Protein AF-A0A2C9M5Y6-F1 (afdb_monomer_lite)

pLDDT: mean 75.05, std 16.94, range [39.19, 94.56]

Secondary structure (DSSP, 8-state):
-HHHHHHS---HHHHHHHHHHHSTTSS-SHHHHHHHHHHHHHHHHTTTT---GGGHHHHHHHHT-BSSSSBHHHHHHHHHHHHH----S-----S---HHHHTTGGGGGGS-S-----GGGS--

Foldseek 3Di:
DVCCVVPVDDDPPVVVVVVCVVPNPDQPDPVSVVVVVLVVVVCVLCPPVDDDPVCPVVVVVQQQDDPDPDGVVVVSVVVVVVSPPDPDDDDPDDPDADPVNVVPPVCPVPPPPPCPVDPPPDDD

Organism: Biomphalaria glabrata (NCBI:txid6526)

Structure (mmCIF, N/CA/C/O backbone):
data_AF-A0A2C9M5Y6-F1
#
_entry.id   AF-A0A2C9M5Y6-F1
#
loop_
_atom_site.group_PDB
_atom_site.id
_atom_site.type_symbol
_atom_site.label_atom_id
_atom_site.label_alt_id
_atom_site.label_comp_id
_atom_site.label_asym_id
_atom_site.label_entity_id
_atom_site.label_seq_id
_atom_site.pdbx_PDB_ins_code
_atom_site.Cartn_x
_atom_site.Cartn_y
_atom_site.Cartn_z
_atom_site.occupancy
_atom_site.B_iso_or_equiv
_atom_site.auth_seq_id
_atom_site.auth_comp_id
_atom_site.auth_asym_id
_atom_site.auth_atom_id
_atom_site.pdbx_PDB_model_num
ATOM 1 N N . MET A 1 1 ? 0.382 -6.245 7.454 1.00 67.69 1 MET A N 1
ATOM 2 C CA . MET A 1 1 ? 0.170 -6.553 6.017 1.00 67.69 1 MET A CA 1
ATOM 3 C C . MET A 1 1 ? 0.739 -7.913 5.634 1.00 67.69 1 MET A C 1
ATOM 5 O O . MET A 1 1 ? 0.433 -8.402 4.555 1.00 67.69 1 MET A O 1
ATOM 9 N N . ASP A 1 2 ? 1.521 -8.546 6.507 1.00 79.31 2 ASP A N 1
ATOM 10 C CA . ASP A 1 2 ? 2.220 -9.799 6.205 1.00 79.31 2 ASP A CA 1
ATOM 11 C C . ASP A 1 2 ? 1.256 -10.968 5.974 1.00 79.31 2 ASP A C 1
ATOM 13 O O . ASP A 1 2 ? 1.445 -11.726 5.031 1.00 79.31 2 ASP A O 1
ATOM 17 N N . GLN A 1 3 ? 0.126 -11.005 6.694 1.00 78.38 3 GLN A N 1
ATOM 18 C CA . GLN A 1 3 ? -0.957 -11.963 6.427 1.00 78.38 3 GLN A CA 1
ATOM 19 C C . GLN A 1 3 ? -1.473 -11.879 4.979 1.00 78.38 3 GLN A C 1
ATOM 21 O O . GLN A 1 3 ? -1.723 -12.906 4.352 1.00 78.38 3 GLN A O 1
ATOM 26 N N . ALA A 1 4 ? -1.598 -10.666 4.430 1.00 78.75 4 ALA A N 1
ATOM 27 C CA . ALA A 1 4 ? -2.045 -10.464 3.054 1.00 78.75 4 ALA A CA 1
ATOM 28 C C . ALA A 1 4 ? -1.011 -10.969 2.042 1.00 78.75 4 ALA A C 1
ATOM 30 O O . ALA A 1 4 ? -1.382 -11.558 1.034 1.00 78.75 4 ALA A O 1
ATOM 31 N N . LYS A 1 5 ? 0.279 -10.746 2.324 1.00 75.12 5 LYS A N 1
ATOM 32 C CA . LYS A 1 5 ? 1.389 -11.187 1.470 1.00 75.12 5 LYS A CA 1
ATOM 33 C C . LYS A 1 5 ? 1.507 -12.710 1.426 1.00 75.12 5 LYS A C 1
ATOM 35 O O . LYS A 1 5 ? 1.831 -13.256 0.381 1.00 75.12 5 LYS A O 1
ATOM 40 N N . GLU A 1 6 ? 1.247 -13.376 2.547 1.00 79.69 6 GLU A N 1
ATOM 41 C CA . GLU A 1 6 ? 1.403 -14.826 2.675 1.00 79.69 6 GLU A CA 1
ATOM 42 C C . GLU A 1 6 ? 0.155 -15.603 2.230 1.00 79.69 6 GLU A C 1
ATOM 44 O O . GLU A 1 6 ? 0.265 -16.638 1.582 1.00 79.69 6 GLU A O 1
ATOM 49 N N . THR A 1 7 ? -1.045 -15.100 2.543 1.00 76.06 7 THR A N 1
ATOM 50 C CA . THR A 1 7 ? -2.305 -15.840 2.327 1.00 76.06 7 THR A CA 1
ATOM 51 C C . THR A 1 7 ? -3.196 -15.255 1.230 1.00 76.06 7 THR A C 1
ATOM 53 O O . THR A 1 7 ? -4.226 -15.838 0.891 1.00 76.06 7 THR A O 1
ATOM 56 N N . GLY A 1 8 ? -2.850 -14.077 0.698 1.00 73.56 8 GLY A N 1
ATOM 57 C CA . GLY A 1 8 ? -3.681 -13.329 -0.250 1.00 73.56 8 GLY A CA 1
ATOM 58 C C . GLY A 1 8 ? -4.961 -12.743 0.360 1.00 73.56 8 GLY A C 1
ATOM 59 O O . GLY A 1 8 ? -5.778 -12.174 -0.361 1.00 73.56 8 GLY A O 1
ATOM 60 N N . LYS A 1 9 ? -5.175 -12.886 1.676 1.00 78.44 9 LYS A N 1
ATOM 61 C CA . LYS A 1 9 ? -6.375 -12.422 2.385 1.00 78.44 9 LYS A CA 1
ATOM 62 C C . LYS A 1 9 ? -5.999 -11.742 3.699 1.00 78.44 9 LYS A C 1
ATOM 64 O O . LYS A 1 9 ? -4.994 -12.066 4.325 1.00 78.44 9 LYS A O 1
ATOM 69 N N . VAL A 1 10 ? -6.826 -10.794 4.132 1.00 82.94 10 VAL A N 1
ATOM 70 C CA . VAL A 1 10 ? -6.702 -10.153 5.448 1.00 82.94 10 VAL A CA 1
ATOM 71 C C . VAL A 1 10 ? -7.970 -10.414 6.235 1.00 82.94 10 VAL A C 1
ATOM 73 O O . VAL A 1 10 ? -9.060 -10.034 5.811 1.00 82.94 10 VAL A O 1
ATOM 76 N N . ASP A 1 11 ? -7.819 -11.054 7.391 1.00 86.81 11 ASP A N 1
ATOM 77 C CA . ASP A 1 11 ? -8.923 -11.283 8.315 1.00 86.81 11 ASP A CA 1
ATOM 78 C C . ASP A 1 11 ? -8.945 -10.182 9.378 1.00 86.81 11 ASP A C 1
ATOM 80 O O . ASP A 1 11 ? -8.303 -10.272 10.430 1.00 86.81 11 ASP A O 1
ATOM 84 N N . PHE A 1 12 ? -9.682 -9.112 9.083 1.00 86.44 12 PHE A N 1
ATOM 85 C CA . PHE A 1 12 ? -9.813 -7.976 9.992 1.00 86.44 12 PHE A CA 1
ATOM 86 C C . PHE A 1 12 ? -10.521 -8.347 11.291 1.00 86.44 12 PHE A C 1
ATOM 88 O O . PHE A 1 12 ? -10.161 -7.817 12.338 1.00 86.44 12 PHE A O 1
ATOM 95 N N . PHE A 1 13 ? -11.494 -9.258 11.256 1.00 87.06 13 PHE A N 1
ATOM 96 C CA . PHE A 1 13 ? -12.266 -9.613 12.442 1.00 87.06 13 PHE A CA 1
ATOM 97 C C . PHE A 1 13 ? -11.392 -10.328 13.470 1.00 87.06 13 PHE A C 1
ATOM 99 O O . PHE A 1 13 ? -11.320 -9.905 14.626 1.00 87.06 13 PHE A O 1
ATOM 106 N N . ASN A 1 14 ? -10.672 -11.366 13.045 1.00 87.81 14 ASN A N 1
ATOM 107 C CA . ASN A 1 14 ? -9.781 -12.099 13.938 1.00 87.81 14 ASN A CA 1
ATOM 108 C C . ASN A 1 14 ? -8.586 -11.244 14.374 1.00 87.81 14 ASN A C 1
ATOM 110 O O . ASN A 1 14 ? -8.173 -11.313 15.532 1.00 87.81 14 ASN A O 1
ATOM 114 N N . THR A 1 15 ? -8.071 -10.385 13.489 1.00 88.00 15 THR A N 1
ATOM 115 C CA . THR A 1 15 ? -6.993 -9.445 13.835 1.00 88.00 15 THR A CA 1
ATOM 116 C C . THR A 1 15 ? -7.439 -8.451 14.906 1.00 88.00 15 THR A C 1
ATOM 118 O O . THR A 1 15 ? -6.753 -8.283 15.913 1.00 88.00 15 THR A O 1
ATOM 121 N N . LEU A 1 16 ? -8.608 -7.826 14.747 1.00 89.69 16 LEU A N 1
ATOM 122 C CA . LEU A 1 16 ? -9.134 -6.887 15.739 1.00 89.69 16 LEU A CA 1
ATOM 123 C C . LEU A 1 16 ? -9.550 -7.579 17.034 1.00 89.69 16 LEU A C 1
ATOM 125 O O . LEU A 1 16 ? -9.390 -7.000 18.104 1.00 89.69 16 LEU A O 1
ATOM 129 N N . SER A 1 17 ? -10.039 -8.816 16.957 1.00 88.31 17 SER A N 1
ATOM 130 C CA . SER A 1 17 ? -10.386 -9.597 18.145 1.00 88.31 17 SER A CA 1
ATOM 131 C C . SER A 1 17 ? -9.159 -9.868 19.012 1.00 88.31 17 SER A C 1
ATOM 133 O O . SER A 1 17 ? -9.224 -9.659 20.219 1.00 88.31 17 SER A O 1
ATOM 135 N N . LYS A 1 18 ? -8.022 -10.236 18.405 1.00 90.31 18 LYS A N 1
ATOM 136 C CA . LYS A 1 18 ? -6.737 -10.376 19.114 1.00 90.31 18 LYS A CA 1
ATOM 137 C C . LYS A 1 18 ? -6.258 -9.039 19.681 1.00 90.31 18 LYS A C 1
ATOM 139 O O . LYS A 1 18 ? -5.953 -8.946 20.861 1.00 90.31 18 LYS A O 1
ATOM 144 N N . LEU A 1 19 ? -6.292 -7.975 18.879 1.00 88.62 19 LEU A N 1
ATOM 145 C CA . LEU A 1 19 ? -5.890 -6.639 19.328 1.00 88.62 19 LEU A CA 1
ATOM 146 C C . LEU A 1 19 ? -6.701 -6.133 20.532 1.00 88.62 19 LEU A C 1
ATOM 148 O O . LEU A 1 19 ? -6.153 -5.469 21.408 1.00 88.62 19 LEU A O 1
ATOM 152 N N . ARG A 1 20 ? -7.996 -6.464 20.595 1.00 92.19 20 ARG A N 1
ATOM 153 C CA . ARG A 1 20 ? -8.871 -6.109 21.721 1.00 92.19 20 ARG A CA 1
ATOM 154 C C . ARG A 1 20 ? -8.616 -6.935 22.982 1.00 92.19 20 ARG A C 1
ATOM 156 O O . ARG A 1 20 ? -8.987 -6.470 24.057 1.00 92.19 20 ARG A O 1
ATOM 163 N N . GLN A 1 21 ? -8.002 -8.114 22.866 1.00 91.12 21 GLN A N 1
ATOM 164 C CA . GLN A 1 21 ? -7.541 -8.887 24.025 1.00 91.12 21 GLN A CA 1
ATOM 165 C C . GLN A 1 21 ? -6.337 -8.203 24.684 1.00 91.12 21 GLN A C 1
ATOM 167 O O . GLN A 1 21 ? -6.283 -8.129 25.908 1.00 91.12 21 GLN A O 1
ATOM 172 N N . ASP A 1 22 ? -5.433 -7.636 23.879 1.00 89.56 22 ASP A N 1
ATOM 173 C CA . ASP A 1 22 ? -4.235 -6.948 24.373 1.00 89.56 22 ASP A CA 1
ATOM 174 C C . ASP A 1 22 ? -4.538 -5.528 24.870 1.00 89.56 22 ASP A C 1
ATOM 176 O O . ASP A 1 22 ? -3.998 -5.079 25.882 1.00 89.56 22 ASP A O 1
ATOM 180 N N . ARG A 1 23 ? -5.401 -4.791 24.156 1.00 91.94 23 ARG A N 1
ATOM 181 C CA . ARG A 1 23 ? -5.856 -3.449 24.540 1.00 91.94 23 ARG A CA 1
ATOM 182 C C . ARG A 1 23 ? -7.333 -3.268 24.229 1.00 91.94 23 ARG A C 1
ATOM 184 O O . ARG A 1 23 ? -7.744 -3.169 23.071 1.00 91.94 23 ARG A O 1
ATOM 191 N N . ILE A 1 24 ? -8.121 -3.165 25.294 1.00 81.88 24 ILE A N 1
ATOM 192 C CA . ILE A 1 24 ? -9.563 -2.930 25.224 1.00 81.88 24 ILE A CA 1
ATOM 193 C C . ILE A 1 24 ? -9.823 -1.668 24.390 1.00 81.88 24 ILE A C 1
ATOM 195 O O . ILE A 1 24 ? -9.025 -0.729 24.396 1.00 81.88 24 ILE A O 1
ATOM 199 N N . CYS A 1 25 ? -10.953 -1.642 23.678 1.00 80.94 25 CYS A N 1
ATOM 200 C CA . CYS A 1 25 ? -11.417 -0.454 22.964 1.00 80.94 25 CYS A CA 1
ATOM 201 C C . CYS A 1 25 ? -10.602 -0.071 21.704 1.00 80.94 25 CYS A C 1
ATOM 203 O O . CYS A 1 25 ? -10.655 1.074 21.248 1.00 80.94 25 CYS A O 1
ATOM 205 N N . MET A 1 26 ? -9.910 -1.024 21.069 1.00 84.75 26 MET A N 1
ATOM 206 C CA . MET A 1 26 ? -9.309 -0.817 19.745 1.00 84.75 26 MET A CA 1
ATOM 207 C C . MET A 1 26 ? -10.368 -0.862 18.626 1.00 84.75 26 MET A C 1
ATOM 209 O O . MET A 1 26 ? -11.088 -1.856 18.500 1.00 84.75 26 MET A O 1
ATOM 213 N N . ILE A 1 27 ? -10.429 0.209 17.816 1.00 82.81 27 ILE A N 1
ATOM 214 C CA . ILE A 1 27 ? -11.367 0.424 16.691 1.00 82.81 27 ILE A CA 1
ATOM 215 C C . ILE A 1 27 ? -12.819 0.200 17.123 1.00 82.81 27 ILE A C 1
ATOM 217 O O . ILE A 1 27 ? -13.355 -0.907 17.032 1.00 82.81 27 ILE A O 1
ATOM 221 N N . GLN A 1 28 ? -13.437 1.260 17.640 1.00 85.44 28 GLN A N 1
ATOM 222 C CA . GLN A 1 28 ? -14.753 1.199 18.284 1.00 85.44 28 GLN A CA 1
ATOM 223 C C . GLN A 1 28 ? -15.891 1.596 17.351 1.00 85.44 28 GLN A C 1
ATOM 225 O O . GLN A 1 28 ? -17.012 1.130 17.533 1.00 85.44 28 GLN A O 1
ATOM 230 N N . THR A 1 29 ? -15.621 2.455 16.368 1.00 89.44 29 THR A N 1
ATOM 231 C CA . THR A 1 29 ? -16.672 2.983 15.498 1.00 89.44 29 THR A CA 1
ATOM 232 C C . THR A 1 29 ? -16.735 2.226 14.179 1.00 89.44 29 THR A C 1
ATOM 234 O O . THR A 1 29 ? -15.729 1.728 13.662 1.00 89.44 29 THR A O 1
ATOM 237 N N . VAL A 1 30 ? -17.940 2.165 13.610 1.00 85.94 30 VAL A N 1
ATOM 238 C CA . VAL A 1 30 ? -18.170 1.582 12.280 1.00 85.94 30 VAL A CA 1
ATOM 239 C C . VAL A 1 30 ? -17.333 2.312 11.231 1.00 85.94 30 VAL A C 1
ATOM 241 O O . VAL A 1 30 ? -16.702 1.676 10.394 1.00 85.94 30 VAL A O 1
ATOM 244 N N . GLU A 1 31 ? -17.244 3.637 11.324 1.00 85.38 31 GLU A N 1
ATOM 245 C CA . GLU A 1 31 ? -16.441 4.457 10.416 1.00 85.38 31 GLU A CA 1
ATOM 246 C C . GLU A 1 31 ? -14.952 4.107 10.463 1.00 85.38 31 GLU A C 1
ATOM 248 O O . GLU A 1 31 ? -14.322 3.986 9.416 1.00 85.38 31 GLU A O 1
ATOM 253 N N . GLN A 1 32 ? -14.387 3.869 11.652 1.00 88.25 32 GLN A N 1
ATOM 254 C CA . GLN A 1 32 ? -12.991 3.440 11.785 1.00 88.25 32 GLN A CA 1
ATOM 255 C C . GLN A 1 32 ? -12.765 2.054 11.169 1.00 88.25 32 GLN A C 1
ATOM 257 O O . GLN A 1 32 ? -11.720 1.808 10.567 1.00 88.25 32 GLN A O 1
ATOM 262 N N . TYR A 1 33 ? -13.741 1.151 11.290 1.00 89.44 33 TYR A N 1
ATOM 263 C CA . TYR A 1 33 ? -13.675 -0.166 10.662 1.00 89.44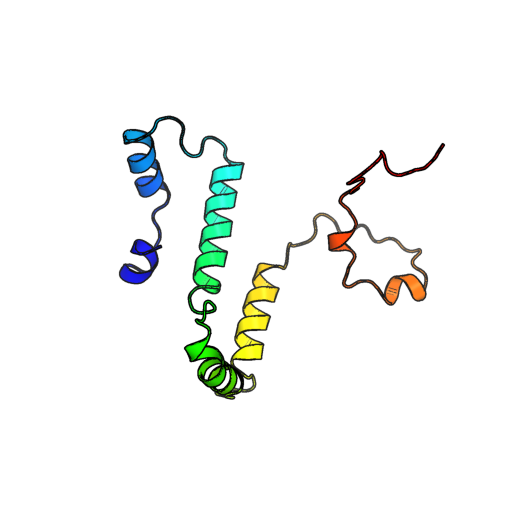 33 TYR A CA 1
ATOM 264 C C . TYR A 1 33 ? -13.735 -0.062 9.130 1.00 89.44 33 TYR A C 1
ATOM 266 O O . TYR A 1 33 ? -12.899 -0.644 8.440 1.00 89.44 33 TYR A O 1
ATOM 274 N N . VAL A 1 34 ? -14.658 0.739 8.588 1.00 87.38 34 VAL A N 1
ATOM 275 C CA . VAL A 1 34 ? -14.747 1.027 7.145 1.00 87.38 34 VAL A CA 1
ATOM 276 C C . VAL A 1 34 ? -13.462 1.683 6.640 1.00 87.38 34 VAL A C 1
ATOM 278 O O . VAL A 1 34 ? -12.941 1.300 5.590 1.00 87.38 34 VAL A O 1
ATOM 281 N N . PHE A 1 35 ? -12.915 2.636 7.395 1.00 87.94 35 PHE A N 1
ATOM 282 C CA . PHE A 1 35 ? -11.644 3.272 7.075 1.00 87.94 35 PHE A CA 1
ATOM 283 C C . PHE A 1 35 ? -10.503 2.257 7.028 1.00 87.94 35 PHE A C 1
ATOM 285 O O . PHE A 1 35 ? -9.723 2.282 6.083 1.00 87.94 35 PHE A O 1
ATOM 292 N N . LEU A 1 36 ? -10.426 1.328 7.984 1.00 89.69 36 LEU A N 1
ATOM 293 C CA . LEU A 1 36 ? -9.394 0.293 7.993 1.00 89.69 36 LEU A CA 1
ATOM 294 C C . LEU A 1 36 ? -9.444 -0.584 6.732 1.00 89.69 36 LEU A C 1
ATOM 296 O O . LEU A 1 36 ? -8.400 -0.861 6.143 1.00 89.69 36 LEU A O 1
ATOM 300 N N . HIS A 1 37 ? -10.643 -0.976 6.289 1.00 87.69 37 HIS A N 1
ATOM 301 C CA . HIS A 1 37 ? -10.832 -1.726 5.040 1.00 87.69 37 HIS A CA 1
ATOM 302 C C . HIS A 1 37 ? -10.374 -0.928 3.816 1.00 87.69 37 HIS A C 1
ATOM 304 O O . HIS A 1 37 ? -9.619 -1.442 2.987 1.00 87.69 37 HIS A O 1
ATOM 310 N N . LYS A 1 38 ? -10.775 0.346 3.723 1.00 85.94 38 LYS A N 1
ATOM 311 C CA . LYS A 1 38 ? -10.348 1.248 2.640 1.00 85.94 38 LYS A CA 1
ATOM 312 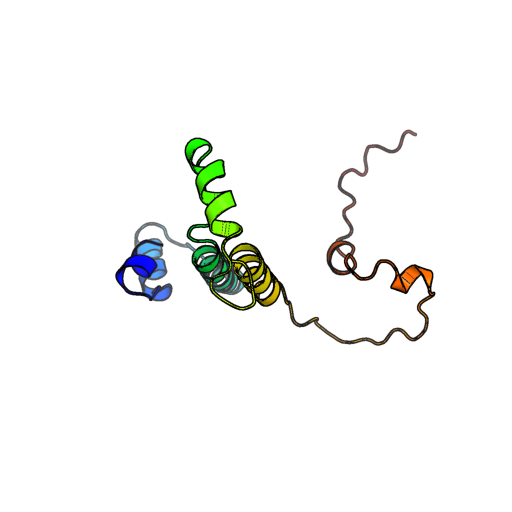C C . LYS A 1 38 ? -8.830 1.437 2.638 1.00 85.94 38 LYS A C 1
ATOM 314 O O . LYS A 1 38 ? -8.190 1.274 1.602 1.00 85.94 38 LYS A O 1
ATOM 319 N N . PHE A 1 39 ? -8.253 1.717 3.803 1.00 86.62 39 PHE A N 1
ATOM 320 C CA . PHE A 1 39 ? -6.818 1.895 3.988 1.00 86.62 39 PHE A CA 1
ATOM 321 C C . PHE A 1 39 ? -6.044 0.648 3.571 1.00 86.62 39 PHE A C 1
ATOM 323 O O . PHE A 1 39 ? -5.075 0.750 2.826 1.00 86.62 39 PHE A O 1
ATOM 330 N N . ALA A 1 40 ? -6.482 -0.537 3.995 1.00 86.50 40 ALA A N 1
ATOM 331 C CA . ALA A 1 40 ? -5.819 -1.776 3.623 1.00 86.50 40 ALA A CA 1
ATOM 332 C C . ALA A 1 40 ? -5.877 -2.036 2.112 1.00 86.50 40 ALA A C 1
ATOM 334 O O . ALA A 1 40 ? -4.872 -2.452 1.541 1.00 86.50 40 ALA A O 1
ATOM 335 N N . ARG A 1 41 ? -7.004 -1.735 1.449 1.00 82.88 41 ARG A N 1
ATOM 336 C CA . ARG A 1 41 ? -7.125 -1.828 -0.016 1.00 82.88 41 ARG A CA 1
ATOM 337 C C . ARG A 1 41 ? -6.097 -0.934 -0.717 1.00 82.88 41 ARG A C 1
ATOM 339 O O . ARG A 1 41 ? -5.392 -1.401 -1.605 1.00 82.88 41 ARG A O 1
ATOM 346 N N . VAL A 1 42 ? -5.963 0.318 -0.272 1.00 83.62 42 VAL A N 1
ATOM 347 C CA . VAL A 1 42 ? -4.962 1.267 -0.797 1.00 83.62 42 VAL A CA 1
ATOM 348 C C . VAL A 1 42 ? -3.543 0.780 -0.516 1.00 83.62 42 VAL A C 1
ATOM 350 O O . VAL A 1 42 ? -2.698 0.778 -1.403 1.00 83.62 42 VAL A O 1
ATOM 353 N N . ALA A 1 43 ? -3.272 0.324 0.703 1.00 86.06 43 ALA A N 1
ATOM 354 C CA . ALA A 1 43 ? -1.945 -0.118 1.101 1.00 86.06 43 ALA A CA 1
ATOM 355 C C . ALA A 1 43 ? -1.492 -1.392 0.366 1.00 86.06 43 ALA A C 1
ATOM 357 O O . ALA A 1 43 ? -0.291 -1.585 0.195 1.00 86.06 43 ALA A O 1
ATOM 358 N N . LEU A 1 44 ? -2.421 -2.248 -0.078 1.00 84.69 44 LEU A N 1
ATOM 359 C CA . LEU A 1 44 ? -2.118 -3.385 -0.954 1.00 84.69 44 LEU A CA 1
ATOM 360 C C . LEU A 1 44 ? -1.775 -2.936 -2.375 1.00 84.69 44 LEU A C 1
ATOM 362 O O . LEU A 1 44 ? -0.816 -3.441 -2.945 1.00 84.69 44 LEU A O 1
ATOM 366 N N . LEU A 1 45 ? -2.516 -1.974 -2.925 1.00 82.50 45 LEU A N 1
ATOM 367 C CA . LEU A 1 45 ? -2.274 -1.453 -4.271 1.00 82.50 45 LEU A CA 1
ATOM 368 C C . LEU A 1 45 ? -0.958 -0.665 -4.357 1.00 82.50 45 LEU A C 1
ATOM 370 O O . LEU A 1 45 ? -0.183 -0.825 -5.291 1.00 82.50 45 LEU A O 1
ATOM 374 N N . CYS A 1 46 ? -0.670 0.137 -3.333 1.00 84.19 46 CYS A N 1
ATOM 375 C CA . CYS A 1 46 ? 0.583 0.880 -3.200 1.00 84.19 46 CYS A CA 1
ATOM 376 C C . CYS A 1 46 ? 1.742 0.005 -2.685 1.00 84.19 46 CYS A C 1
ATOM 378 O O . CYS A 1 46 ? 2.841 0.498 -2.421 1.00 84.19 46 CYS A O 1
ATOM 380 N N . MET A 1 47 ? 1.528 -1.298 -2.494 1.00 81.19 47 MET A N 1
ATOM 381 C CA . MET A 1 47 ? 2.592 -2.192 -2.066 1.00 81.19 47 MET A CA 1
ATOM 382 C C . MET A 1 47 ? 3.595 -2.361 -3.212 1.00 81.19 47 MET A C 1
ATOM 384 O O . MET A 1 47 ? 3.268 -2.902 -4.259 1.00 81.19 47 MET A O 1
ATOM 388 N N . GLY A 1 48 ? 4.829 -1.897 -3.011 1.00 80.19 48 GLY A N 1
ATOM 389 C CA . GLY A 1 48 ? 5.876 -1.926 -4.042 1.00 80.19 48 GLY A CA 1
ATOM 390 C C . GLY A 1 48 ? 6.088 -0.602 -4.782 1.00 80.19 48 GLY A C 1
ATOM 391 O O . GLY A 1 48 ? 7.008 -0.507 -5.591 1.00 80.19 48 GLY A O 1
ATOM 392 N N . THR A 1 49 ? 5.314 0.446 -4.470 1.00 86.00 49 THR A N 1
ATOM 393 C CA . THR A 1 49 ? 5.619 1.815 -4.933 1.00 86.00 49 THR A CA 1
ATOM 394 C C . THR A 1 49 ? 6.632 2.527 -4.031 1.00 86.00 49 THR A C 1
ATOM 396 O O . THR A 1 49 ? 7.250 3.505 -4.446 1.00 86.00 49 THR A O 1
ATOM 399 N N . PHE A 1 50 ? 6.874 2.004 -2.824 1.00 87.06 50 PHE A N 1
ATOM 400 C CA . PHE A 1 50 ? 7.950 2.456 -1.947 1.00 87.06 50 PHE A CA 1
ATOM 401 C C . PHE A 1 50 ? 9.310 2.041 -2.507 1.00 87.06 50 PHE A C 1
ATOM 403 O O . PHE A 1 50 ? 9.611 0.853 -2.616 1.00 87.06 50 PHE A O 1
ATOM 410 N N . ILE A 1 51 ? 10.146 3.030 -2.810 1.00 91.62 51 ILE A N 1
ATOM 411 C CA . ILE A 1 51 ? 11.507 2.832 -3.303 1.00 91.62 51 ILE A CA 1
ATOM 412 C C . ILE A 1 51 ? 12.509 3.552 -2.412 1.00 91.62 51 ILE A C 1
ATOM 414 O O . ILE A 1 51 ? 12.225 4.613 -1.858 1.00 91.62 51 ILE A O 1
ATOM 418 N N . THR A 1 52 ? 13.697 2.970 -2.274 1.00 92.50 52 THR A N 1
ATOM 419 C CA . THR A 1 52 ? 14.820 3.644 -1.620 1.00 92.50 52 THR A CA 1
ATOM 420 C C . THR A 1 52 ? 15.553 4.534 -2.622 1.00 92.50 52 THR A C 1
ATOM 422 O O . THR A 1 52 ? 15.454 4.326 -3.834 1.00 92.50 52 THR A O 1
ATOM 425 N N . GLN A 1 53 ? 16.327 5.505 -2.129 1.00 91.81 53 GLN A N 1
ATOM 426 C CA . GLN A 1 53 ? 17.092 6.423 -2.981 1.00 91.81 53 GLN A CA 1
ATOM 427 C C . GLN A 1 53 ? 18.000 5.684 -3.977 1.00 91.81 53 GLN A C 1
ATOM 429 O O . GLN A 1 53 ? 18.103 6.080 -5.135 1.00 91.81 53 GLN A O 1
ATOM 434 N N . SER A 1 54 ? 18.617 4.583 -3.546 1.00 93.88 54 SER A N 1
ATOM 435 C CA . SER A 1 54 ? 19.524 3.784 -4.373 1.00 93.88 54 SER A CA 1
ATOM 436 C C . SER A 1 54 ? 18.829 3.085 -5.546 1.00 93.88 54 SER A C 1
ATOM 438 O O . SER A 1 54 ? 19.485 2.791 -6.540 1.00 93.88 54 SER A O 1
ATOM 440 N N . ASN A 1 55 ? 17.516 2.844 -5.465 1.00 92.69 55 ASN A N 1
ATOM 441 C CA . ASN A 1 55 ? 16.761 2.108 -6.485 1.00 92.69 55 ASN A CA 1
ATOM 442 C C . ASN A 1 55 ? 15.964 3.008 -7.443 1.00 92.69 55 ASN A C 1
ATOM 444 O O . ASN A 1 55 ? 15.244 2.490 -8.295 1.00 92.69 55 ASN A O 1
ATOM 448 N N . ILE A 1 56 ? 16.076 4.339 -7.341 1.00 93.19 56 ILE A N 1
ATOM 449 C CA . ILE A 1 56 ? 15.296 5.268 -8.178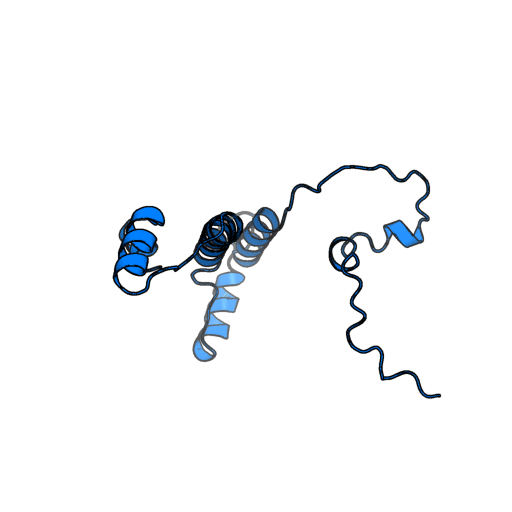 1.00 93.19 56 ILE A CA 1
ATOM 450 C C . ILE A 1 56 ? 15.560 5.031 -9.668 1.00 93.19 56 ILE A C 1
ATOM 452 O O . ILE A 1 56 ? 14.614 4.854 -10.431 1.00 93.19 56 ILE A O 1
ATOM 456 N N . SER A 1 57 ? 16.826 4.988 -10.087 1.00 94.31 57 SER A N 1
ATOM 457 C CA . SER A 1 57 ? 17.181 4.846 -11.506 1.00 94.31 57 SER A CA 1
ATOM 458 C C . SER A 1 57 ? 16.652 3.544 -12.107 1.00 94.31 57 SER A C 1
ATOM 460 O O . SER A 1 57 ? 16.083 3.545 -13.195 1.00 94.31 57 SER A O 1
ATOM 462 N N . GLU A 1 58 ? 16.788 2.440 -11.372 1.00 94.00 58 GLU A N 1
ATOM 463 C CA . GLU A 1 58 ? 16.265 1.133 -11.772 1.00 94.00 58 GLU A CA 1
ATOM 464 C C . GLU A 1 58 ? 14.737 1.158 -11.879 1.00 94.00 58 GLU A C 1
ATOM 466 O O . GLU A 1 58 ? 14.171 0.706 -12.876 1.00 94.00 58 GLU A O 1
ATOM 471 N N . ARG A 1 59 ? 14.066 1.758 -10.890 1.00 93.62 59 ARG A N 1
ATOM 472 C CA . ARG A 1 59 ? 12.611 1.876 -10.882 1.00 93.62 59 ARG A CA 1
ATOM 473 C C . ARG A 1 59 ? 12.090 2.712 -12.043 1.00 93.62 59 ARG A C 1
ATOM 475 O O . ARG A 1 59 ? 11.087 2.335 -12.633 1.00 93.62 59 ARG A O 1
ATOM 482 N N . VAL A 1 60 ? 12.744 3.823 -12.378 1.00 94.00 60 VAL A N 1
ATOM 483 C CA . VAL A 1 60 ? 12.340 4.689 -13.498 1.00 94.00 60 VAL A CA 1
ATOM 484 C C . VAL A 1 60 ? 12.457 3.946 -14.827 1.00 94.00 60 VAL A C 1
ATOM 486 O O . VAL A 1 60 ? 11.540 4.010 -15.644 1.00 94.00 60 VAL A O 1
ATOM 489 N N . VAL A 1 61 ? 13.542 3.192 -15.029 1.00 94.56 61 VAL A N 1
ATOM 490 C CA . VAL A 1 61 ? 13.693 2.342 -16.219 1.00 94.56 61 VAL A CA 1
ATOM 491 C C . VAL A 1 61 ? 12.579 1.300 -16.278 1.00 94.56 61 VAL A C 1
ATOM 493 O O . VAL A 1 61 ? 11.986 1.108 -17.334 1.00 94.56 61 VAL A O 1
ATOM 496 N N . ASP A 1 62 ? 12.266 0.655 -15.155 1.00 92.00 62 ASP A N 1
ATOM 497 C CA . ASP A 1 62 ? 11.195 -0.337 -15.070 1.00 92.00 62 ASP A CA 1
ATOM 498 C C . ASP A 1 62 ? 9.798 0.253 -15.320 1.00 92.00 62 ASP A C 1
ATOM 500 O O . ASP A 1 62 ? 9.005 -0.335 -16.051 1.00 92.00 62 ASP A O 1
ATOM 504 N N . LEU A 1 63 ? 9.520 1.441 -14.779 1.00 91.44 63 LEU A N 1
ATOM 505 C CA . LEU A 1 63 ? 8.275 2.182 -14.991 1.00 91.44 63 LEU A CA 1
ATOM 506 C C . LEU A 1 63 ? 8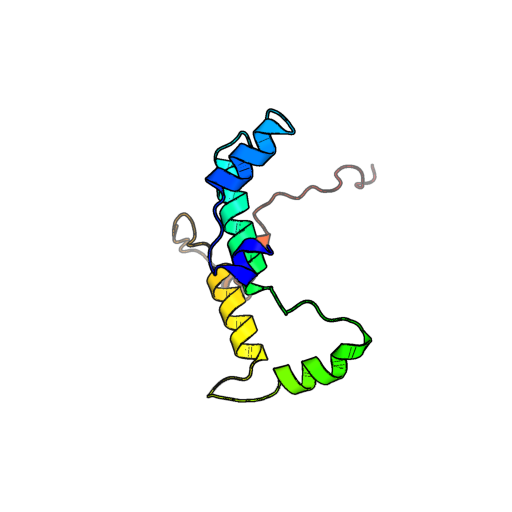.055 2.553 -16.462 1.00 91.44 63 LEU A C 1
ATOM 508 O O . LEU A 1 63 ? 6.917 2.564 -16.927 1.00 91.44 63 LEU A O 1
ATOM 512 N N . ASN A 1 64 ? 9.136 2.830 -17.195 1.00 92.44 64 ASN A N 1
ATOM 513 C CA . ASN A 1 64 ? 9.077 3.212 -18.603 1.00 92.44 64 ASN A CA 1
ATOM 514 C C . ASN A 1 64 ? 8.980 2.008 -19.561 1.00 92.44 64 ASN A C 1
ATOM 516 O O . ASN A 1 64 ? 8.804 2.184 -20.768 1.00 92.44 64 ASN A O 1
ATOM 520 N N . LYS A 1 65 ? 9.102 0.769 -19.062 1.00 91.19 65 LYS A N 1
ATOM 521 C CA . LYS A 1 65 ? 8.922 -0.424 -19.899 1.00 91.19 65 LYS A CA 1
ATOM 522 C C . LYS A 1 65 ? 7.472 -0.508 -20.370 1.00 91.19 65 LYS A C 1
ATOM 524 O O . LYS A 1 65 ? 6.541 -0.446 -19.568 1.00 91.19 65 LYS A O 1
ATOM 529 N N . ARG A 1 66 ? 7.297 -0.723 -21.673 1.00 88.56 66 ARG A N 1
ATOM 530 C CA . ARG A 1 66 ? 6.024 -1.124 -22.282 1.00 88.56 66 ARG A CA 1
ATOM 531 C C . ARG A 1 66 ? 5.991 -2.636 -22.395 1.00 88.56 66 ARG A C 1
ATOM 533 O O . ARG A 1 66 ? 6.715 -3.208 -23.204 1.00 88.56 66 ARG A O 1
ATOM 540 N N . ILE A 1 67 ? 5.173 -3.265 -21.561 1.00 74.44 67 ILE A N 1
ATOM 541 C CA . ILE A 1 67 ? 4.876 -4.697 -21.670 1.00 74.44 67 ILE A CA 1
ATOM 542 C C . ILE A 1 67 ? 3.654 -4.892 -22.581 1.00 74.44 67 ILE A C 1
ATOM 544 O O . ILE A 1 67 ? 3.634 -5.821 -23.381 1.00 74.44 67 ILE A O 1
ATOM 548 N N . ASN A 1 68 ? 2.690 -3.963 -22.524 1.00 77.00 68 ASN A N 1
ATOM 549 C CA . ASN A 1 68 ? 1.457 -3.958 -23.313 1.00 77.00 68 ASN A CA 1
ATOM 550 C C . ASN A 1 68 ? 1.282 -2.613 -24.058 1.00 77.00 68 ASN A C 1
ATOM 552 O O . ASN A 1 68 ? 2.245 -1.887 -24.313 1.00 77.00 68 ASN A O 1
ATOM 556 N N . SER A 1 69 ? 0.037 -2.242 -24.386 1.00 84.62 69 SER A N 1
ATOM 557 C CA . SER A 1 69 ? -0.317 -0.921 -24.936 1.00 84.62 69 SER A CA 1
ATOM 558 C C . SER A 1 69 ? -0.038 0.250 -23.987 1.00 84.62 69 SER A C 1
ATOM 560 O O . SER A 1 69 ? -0.082 1.394 -24.440 1.00 84.62 69 SER A O 1
ATOM 562 N N . MET A 1 70 ? 0.265 -0.029 -22.717 1.00 86.44 70 MET A N 1
ATOM 563 C CA . MET A 1 70 ? 0.606 0.944 -21.684 1.00 86.44 70 MET A CA 1
ATOM 564 C C . MET A 1 70 ? 1.979 0.632 -21.076 1.00 86.44 70 MET A C 1
ATOM 566 O O . MET A 1 70 ? 2.442 -0.513 -21.059 1.00 86.44 70 MET A O 1
ATOM 570 N N . SER A 1 71 ? 2.650 1.681 -20.616 1.00 92.31 71 SER A N 1
ATOM 571 C CA . SER A 1 71 ? 3.812 1.598 -19.737 1.00 92.31 71 SER A CA 1
ATOM 572 C C . SER A 1 71 ? 3.384 1.207 -18.325 1.00 92.31 71 SER A C 1
ATOM 574 O O . SER A 1 71 ? 2.260 1.475 -17.899 1.00 92.31 71 SER A O 1
ATOM 576 N N . LYS A 1 72 ? 4.308 0.628 -17.560 1.00 90.12 72 LYS A N 1
ATOM 577 C CA . LYS A 1 72 ? 4.058 0.291 -16.153 1.00 90.12 72 LYS A CA 1
ATOM 578 C C . LYS A 1 72 ? 3.691 1.524 -15.309 1.00 90.12 72 LYS A C 1
ATOM 580 O O . LYS A 1 72 ? 2.914 1.417 -14.367 1.00 90.12 72 LYS A O 1
ATOM 585 N N . MET A 1 73 ? 4.195 2.707 -15.671 1.00 91.81 73 MET A N 1
ATOM 586 C CA . MET A 1 73 ? 3.773 3.979 -15.074 1.00 91.81 73 MET A CA 1
ATOM 587 C C . MET A 1 73 ? 2.289 4.283 -15.315 1.00 91.81 73 MET A C 1
ATOM 589 O O . MET A 1 73 ? 1.585 4.657 -14.380 1.00 91.81 73 MET A O 1
ATOM 593 N N . GLU A 1 74 ? 1.813 4.121 -16.550 1.00 91.00 74 GLU A N 1
ATOM 594 C CA . GLU A 1 74 ? 0.405 4.343 -16.906 1.00 91.00 74 GLU A CA 1
ATOM 595 C C . GLU A 1 74 ? -0.517 3.336 -16.198 1.00 91.00 74 GLU A C 1
ATOM 597 O O . GLU A 1 74 ? -1.582 3.715 -15.715 1.00 91.00 74 GLU A O 1
ATOM 602 N N . GLU A 1 75 ? -0.091 2.076 -16.065 1.00 88.88 75 GLU A N 1
ATOM 603 C CA . GLU A 1 75 ? -0.833 1.038 -15.333 1.00 88.88 75 GLU A CA 1
ATOM 604 C C . GLU A 1 75 ? -0.981 1.371 -13.838 1.00 88.88 75 GLU A C 1
ATOM 606 O O . GLU A 1 75 ? -2.083 1.307 -13.279 1.00 88.88 75 GLU A O 1
ATOM 611 N N . GLU A 1 76 ? 0.117 1.769 -13.187 1.00 89.31 76 GLU A N 1
ATOM 612 C CA . GLU A 1 76 ? 0.099 2.182 -11.781 1.00 89.31 76 GLU A CA 1
ATOM 613 C C . GLU A 1 76 ? -0.765 3.432 -11.575 1.00 89.31 76 GLU A C 1
ATOM 615 O O . GLU A 1 76 ? -1.534 3.503 -10.615 1.00 89.31 76 GLU A O 1
ATOM 620 N N . PHE A 1 77 ? -0.696 4.395 -12.496 1.00 88.38 77 PHE A N 1
ATOM 621 C CA . PHE A 1 77 ? -1.508 5.605 -12.433 1.00 88.38 77 PHE A CA 1
ATOM 622 C C . PHE A 1 77 ? -3.007 5.320 -12.613 1.00 88.38 77 PHE A C 1
ATOM 624 O O . PHE A 1 77 ? -3.813 5.793 -11.814 1.00 88.38 77 PHE A O 1
ATOM 631 N N . SER A 1 78 ? -3.390 4.495 -13.594 1.00 87.56 78 SER A N 1
ATOM 632 C CA . SER A 1 78 ? -4.793 4.100 -13.810 1.00 87.56 78 SER A CA 1
ATOM 633 C C . SER A 1 78 ? -5.386 3.430 -12.571 1.00 87.56 78 SER A C 1
ATOM 635 O O . SER A 1 78 ? -6.474 3.786 -12.119 1.00 87.56 78 SER A O 1
ATOM 637 N N . SER A 1 79 ? -4.618 2.526 -11.960 1.00 84.75 79 SER A N 1
ATOM 638 C CA . SER A 1 79 ? -5.012 1.815 -10.741 1.00 84.75 79 SER A CA 1
ATOM 639 C C . SER A 1 79 ? -5.261 2.768 -9.562 1.00 84.75 79 SER A C 1
ATOM 641 O O . SER A 1 79 ? -6.171 2.555 -8.758 1.00 84.75 79 SER A O 1
ATOM 643 N N . LEU A 1 80 ? -4.477 3.847 -9.452 1.00 82.56 80 LEU A N 1
ATOM 644 C CA . LEU A 1 80 ? -4.703 4.900 -8.458 1.00 82.56 80 LEU A CA 1
ATOM 645 C C . LEU A 1 80 ? -5.967 5.709 -8.768 1.00 82.56 80 LEU A C 1
ATOM 647 O O . LEU A 1 80 ? -6.745 5.995 -7.857 1.00 82.56 80 LEU A O 1
ATOM 651 N N . CYS A 1 81 ? -6.202 6.055 -10.035 1.00 82.06 81 CYS A N 1
ATOM 652 C CA . CYS A 1 81 ? -7.395 6.787 -10.451 1.00 82.06 81 CYS A CA 1
ATOM 653 C C . CYS A 1 81 ? -8.678 6.013 -10.138 1.00 82.06 81 CYS A C 1
ATOM 655 O O . CYS A 1 81 ? -9.574 6.572 -9.513 1.00 82.06 81 CYS A O 1
ATOM 657 N N . GLU A 1 82 ? -8.769 4.734 -10.502 1.00 80.00 82 GLU A N 1
ATOM 658 C CA . GLU A 1 82 ? -9.938 3.880 -10.223 1.00 80.00 82 GLU A CA 1
ATOM 659 C C . GLU A 1 82 ? -10.276 3.810 -8.727 1.00 80.00 82 GLU A C 1
ATOM 661 O O . GLU A 1 82 ? -11.437 3.740 -8.328 1.00 80.00 82 GLU A O 1
ATOM 666 N N . MET A 1 83 ? -9.255 3.876 -7.876 1.00 71.19 83 MET A N 1
ATOM 667 C CA . MET A 1 83 ? -9.401 3.853 -6.425 1.00 71.19 83 MET A CA 1
ATOM 668 C C . MET A 1 83 ? -9.853 5.191 -5.833 1.00 71.19 83 MET A C 1
ATOM 670 O O . MET A 1 83 ? -10.529 5.192 -4.801 1.00 71.19 83 MET A O 1
ATOM 674 N N . CYS A 1 84 ? -9.464 6.300 -6.465 1.00 65.56 84 CYS A N 1
ATOM 675 C CA . CYS A 1 84 ? -9.816 7.665 -6.079 1.00 65.56 84 CYS A CA 1
ATOM 676 C C . CYS A 1 84 ? -11.150 8.143 -6.670 1.00 65.56 84 CYS A C 1
ATOM 678 O O . CYS A 1 84 ? -11.618 9.207 -6.270 1.00 65.56 84 CYS A O 1
ATOM 680 N N . HIS A 1 85 ? -11.772 7.381 -7.579 1.00 61.09 85 HIS A N 1
ATOM 681 C CA . HIS A 1 85 ? -13.152 7.622 -7.995 1.00 61.09 85 HIS A CA 1
ATOM 682 C C . HIS A 1 85 ? -14.077 7.366 -6.802 1.00 61.09 85 HIS A C 1
ATOM 684 O O . HIS A 1 85 ? -14.543 6.253 -6.554 1.00 61.09 85 HIS A O 1
ATOM 690 N N . CYS A 1 86 ? -14.329 8.419 -6.034 1.00 50.38 86 CYS A N 1
ATOM 691 C CA . CYS A 1 86 ? -15.552 8.522 -5.269 1.00 50.38 86 CYS A CA 1
ATOM 692 C C . CYS A 1 86 ? -16.685 8.642 -6.298 1.00 50.38 86 CYS A C 1
ATOM 694 O O . CYS A 1 86 ? -16.644 9.575 -7.096 1.00 50.38 86 CYS A O 1
ATOM 696 N N . PRO A 1 87 ? -17.663 7.722 -6.344 1.00 49.88 87 PRO A N 1
ATOM 697 C CA . PRO A 1 87 ? -18.917 8.049 -6.995 1.00 49.88 87 PRO A CA 1
ATOM 698 C C . PRO A 1 87 ? -19.478 9.246 -6.232 1.00 49.88 87 PRO A C 1
ATOM 700 O O . PRO A 1 87 ? -19.716 9.138 -5.026 1.00 49.88 87 PRO A O 1
ATOM 703 N N . ASP A 1 88 ? -19.563 10.388 -6.910 1.00 47.66 88 ASP A N 1
ATOM 704 C CA . ASP A 1 88 ? -20.078 11.625 -6.344 1.00 47.66 88 ASP A CA 1
ATOM 705 C C . ASP A 1 88 ? -21.433 11.358 -5.688 1.00 47.66 88 ASP A C 1
ATOM 707 O O . ASP A 1 88 ? -22.343 10.773 -6.287 1.00 47.66 88 ASP A O 1
ATOM 711 N N . GLU A 1 89 ? -21.573 11.792 -4.437 1.00 50.06 89 GLU A N 1
ATOM 712 C CA . GLU A 1 89 ? -22.903 12.004 -3.902 1.00 50.06 89 GLU A CA 1
ATOM 713 C C . GLU A 1 89 ? -23.546 13.126 -4.722 1.00 50.06 89 GLU A C 1
ATOM 715 O O . GLU A 1 89 ? -23.097 14.270 -4.707 1.00 50.06 89 GLU A O 1
ATOM 720 N N . SER A 1 90 ? -24.625 12.772 -5.421 1.00 44.94 90 SER A N 1
ATOM 721 C CA . SER A 1 90 ? -25.572 13.653 -6.112 1.00 44.94 90 SER A CA 1
ATOM 722 C C . SER A 1 90 ? -25.022 14.499 -7.270 1.00 44.94 90 SER A C 1
ATOM 724 O O . SER A 1 90 ? -24.548 15.619 -7.100 1.00 44.94 90 SER A O 1
ATOM 726 N N . GLU A 1 91 ? -25.276 14.021 -8.492 1.00 46.88 91 GLU A N 1
ATOM 727 C CA . GLU A 1 91 ? -25.497 14.892 -9.647 1.00 46.88 91 GLU A CA 1
ATOM 728 C C . GLU A 1 91 ? -26.627 15.889 -9.329 1.00 46.88 91 GLU A C 1
ATOM 730 O O . GLU A 1 91 ? -27.814 15.587 -9.436 1.00 46.88 91 GLU A O 1
ATOM 735 N N . SER A 1 92 ? -26.258 17.100 -8.929 1.00 39.19 92 SER A N 1
ATOM 736 C CA . SER A 1 92 ? -27.112 18.279 -9.032 1.00 39.19 92 SER A CA 1
ATOM 737 C C . SER A 1 92 ? -26.577 19.102 -10.196 1.00 39.19 92 SER A C 1
ATOM 739 O O . SER A 1 92 ? -25.650 19.898 -10.033 1.00 39.19 92 SER A O 1
ATOM 741 N N . GLY A 1 93 ? -27.139 18.881 -11.387 1.00 46.28 93 GLY A N 1
ATOM 742 C CA . GLY A 1 93 ? -26.867 19.698 -12.564 1.00 46.28 93 GLY A CA 1
ATOM 743 C C . GLY A 1 93 ? -27.098 21.177 -12.255 1.00 46.28 93 GLY A C 1
ATOM 744 O O . GLY A 1 93 ? -28.214 21.591 -11.964 1.00 46.28 93 GLY A O 1
ATOM 745 N N . ASN A 1 94 ? -26.032 21.974 -12.305 1.00 46.28 94 ASN A N 1
ATOM 746 C CA . ASN A 1 94 ? -26.130 23.427 -12.231 1.00 46.28 94 ASN A CA 1
ATOM 747 C C . ASN A 1 94 ? -26.014 23.989 -13.649 1.00 46.28 94 ASN A C 1
ATOM 749 O O . ASN A 1 94 ? -24.919 24.105 -14.196 1.00 46.28 94 ASN A O 1
ATOM 753 N N . GLU A 1 95 ? -27.159 24.346 -14.230 1.00 50.34 95 GLU A N 1
ATOM 754 C CA . GLU A 1 95 ? -27.331 24.849 -15.603 1.00 50.34 95 GLU A CA 1
ATOM 755 C C . GLU A 1 95 ? -26.785 26.272 -15.851 1.00 50.34 95 GLU A C 1
ATOM 757 O O . GLU A 1 95 ? -27.128 26.897 -16.845 1.00 50.34 95 GLU A O 1
ATOM 762 N N . ASN A 1 96 ? -25.909 26.813 -15.001 1.00 57.66 96 ASN A N 1
ATOM 763 C CA . ASN A 1 96 ? -25.376 28.171 -15.171 1.00 57.66 96 ASN A CA 1
ATOM 764 C C . ASN A 1 96 ? -23.870 28.213 -14.904 1.00 57.66 96 ASN A C 1
ATOM 766 O O . ASN A 1 96 ? -23.432 28.783 -13.907 1.00 57.66 96 ASN A O 1
ATOM 770 N N . MET A 1 97 ? -23.076 27.572 -15.765 1.00 49.28 97 MET A N 1
ATOM 771 C CA . MET A 1 97 ? -21.623 27.506 -15.603 1.00 49.28 97 MET A CA 1
ATOM 772 C C . MET A 1 97 ? -20.917 28.165 -16.792 1.00 49.28 97 MET A C 1
ATOM 774 O O . MET A 1 97 ? -21.081 27.743 -17.938 1.00 49.28 97 MET A O 1
ATOM 778 N N . THR A 1 98 ? -20.167 29.230 -16.514 1.00 66.25 98 THR A N 1
ATOM 779 C CA . THR A 1 98 ? -19.475 30.053 -17.516 1.00 66.25 98 THR A CA 1
ATOM 780 C C . THR A 1 98 ? -18.331 29.253 -18.1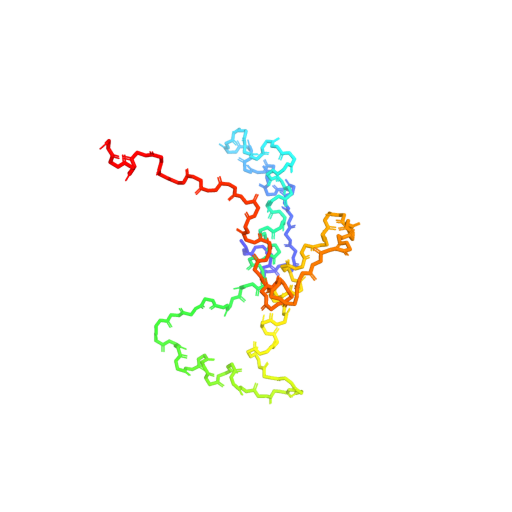47 1.00 66.25 98 THR A C 1
ATOM 782 O O . THR A 1 98 ? -17.787 28.345 -17.528 1.00 66.25 98 THR A O 1
ATOM 785 N N . GLU A 1 99 ? -17.901 29.592 -19.362 1.00 56.25 99 GLU A N 1
ATOM 786 C CA . GLU A 1 99 ? -16.786 28.923 -20.064 1.00 56.25 99 GLU A CA 1
ATOM 787 C C . GLU A 1 99 ? -15.488 28.867 -19.222 1.00 56.25 99 GLU A C 1
ATOM 789 O O . GLU A 1 99 ? -14.764 27.873 -19.232 1.00 56.25 99 GLU A O 1
ATOM 794 N N . ALA A 1 100 ? -15.245 29.890 -18.394 1.00 56.94 100 ALA A N 1
ATOM 795 C CA . ALA A 1 100 ? -14.135 29.923 -17.439 1.00 56.94 100 ALA A CA 1
ATOM 796 C C . ALA A 1 100 ? -14.265 28.889 -16.301 1.00 56.94 100 ALA A C 1
ATOM 798 O O . ALA A 1 100 ? -13.258 28.359 -15.832 1.00 56.94 100 ALA A O 1
ATOM 799 N N . ASP A 1 101 ? -15.490 28.562 -15.888 1.00 57.50 101 ASP A N 1
ATOM 800 C CA . ASP A 1 101 ? -15.765 27.560 -14.855 1.00 57.50 101 ASP A CA 1
ATOM 801 C C . ASP A 1 101 ? -15.559 26.128 -15.386 1.00 57.50 101 ASP A C 1
ATOM 803 O O . ASP A 1 101 ? -15.297 25.199 -14.620 1.00 57.50 101 ASP A O 1
ATOM 807 N N . GLN A 1 102 ? -15.634 25.938 -16.708 1.00 58.81 102 GLN A N 1
ATOM 808 C CA . GLN A 1 102 ? -15.345 24.659 -17.363 1.00 58.81 102 GLN A CA 1
ATOM 809 C C . GLN A 1 102 ? -13.834 24.384 -17.446 1.00 58.81 102 GLN A C 1
ATOM 8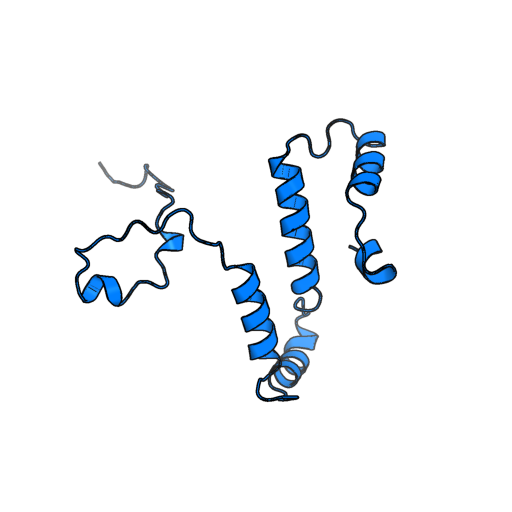11 O O . GLN A 1 102 ? -13.411 23.232 -17.355 1.00 58.81 102 GLN A O 1
ATOM 816 N N . LEU A 1 103 ? -13.008 25.434 -17.539 1.00 59.44 103 LEU A N 1
ATOM 817 C CA . LEU A 1 103 ? -11.546 25.333 -17.655 1.00 59.44 103 LEU A CA 1
ATOM 818 C C . LEU A 1 103 ? -10.842 24.788 -16.395 1.00 59.44 103 LEU A C 1
ATOM 820 O O . LEU A 1 103 ? -9.719 24.298 -16.500 1.00 59.44 103 LEU A O 1
ATOM 824 N N . TYR A 1 104 ? -11.488 24.816 -15.221 1.00 55.72 104 TYR A N 1
ATOM 825 C CA . TYR A 1 104 ? -10.914 24.359 -13.943 1.00 55.72 104 TYR A CA 1
ATOM 826 C C . TYR A 1 104 ? -11.780 23.315 -13.213 1.00 55.72 104 TYR A C 1
ATOM 828 O O . TYR A 1 104 ? -11.875 23.318 -11.986 1.00 55.72 104 TYR A O 1
ATOM 836 N N . GLN A 1 105 ? -12.397 22.372 -13.931 1.00 54.19 105 GLN A N 1
ATOM 837 C CA . GLN A 1 105 ? -13.176 21.307 -13.277 1.00 54.19 105 GLN A CA 1
ATOM 838 C C . GLN A 1 105 ? -12.339 20.268 -12.514 1.00 54.19 105 GLN A C 1
ATOM 840 O O . GLN A 1 105 ? -12.823 19.701 -11.537 1.00 54.19 105 GLN A O 1
ATOM 845 N N . ASN A 1 106 ? -11.067 20.067 -12.873 1.00 50.34 106 ASN A N 1
ATOM 846 C CA . ASN A 1 106 ? -10.212 19.024 -12.280 1.00 50.34 106 ASN A CA 1
ATOM 847 C C . ASN A 1 106 ? -9.908 19.216 -10.775 1.00 50.34 106 ASN A C 1
ATOM 849 O O . ASN A 1 106 ? -9.284 18.353 -10.163 1.00 50.34 106 ASN A O 1
ATOM 853 N N . VAL A 1 107 ? -10.311 20.342 -10.174 1.00 51.62 107 VAL A N 1
ATOM 854 C CA . VAL A 1 107 ? -9.965 20.734 -8.794 1.00 51.62 107 VAL A CA 1
ATOM 855 C C . VAL A 1 107 ? -11.192 20.845 -7.876 1.00 51.62 107 VAL A C 1
ATOM 857 O O . VAL A 1 107 ? -11.037 21.111 -6.685 1.00 51.62 107 VAL A O 1
ATOM 860 N N . LYS A 1 108 ? -12.414 20.627 -8.387 1.00 49.84 108 LYS A N 1
ATOM 861 C CA . LYS A 1 108 ? -13.658 20.906 -7.641 1.00 49.84 108 LYS A CA 1
ATOM 862 C C . LYS A 1 108 ? -13.791 20.084 -6.346 1.00 49.84 108 LYS A C 1
ATOM 864 O O . LYS A 1 108 ? -14.179 20.632 -5.319 1.00 49.84 108 LYS A O 1
ATOM 869 N N . CYS A 1 109 ? -13.316 18.832 -6.330 1.00 42.69 109 CYS A N 1
ATOM 870 C CA . CYS A 1 109 ? -13.250 18.000 -5.115 1.00 42.69 109 CYS A CA 1
ATOM 871 C C . CYS A 1 109 ? -12.295 18.524 -4.019 1.00 42.69 109 CYS A C 1
ATOM 873 O O . CYS A 1 109 ? -12.328 18.029 -2.893 1.00 42.69 109 CYS A O 1
ATOM 875 N N . ALA A 1 110 ? -11.427 19.502 -4.303 1.00 45.88 110 ALA A N 1
ATOM 876 C CA . ALA A 1 110 ? -10.480 20.043 -3.325 1.00 45.88 110 ALA A CA 1
ATOM 877 C C . ALA A 1 110 ? -10.985 21.302 -2.594 1.00 45.88 110 ALA A C 1
ATOM 879 O O . ALA A 1 110 ? -10.403 21.677 -1.572 1.00 45.88 110 ALA A O 1
ATOM 880 N N . THR A 1 111 ? -12.038 21.962 -3.090 1.00 44.12 111 THR A N 1
ATOM 881 C CA . THR A 1 111 ? -12.468 23.289 -2.609 1.00 44.12 111 THR A CA 1
ATOM 882 C C . THR A 1 111 ? -13.643 23.283 -1.630 1.00 44.12 111 THR A C 1
ATOM 884 O O . THR A 1 111 ? -13.928 24.321 -1.044 1.00 44.12 111 THR A O 1
ATOM 887 N N . GLU A 1 112 ? -14.285 22.143 -1.362 1.00 46.97 112 GLU A N 1
ATOM 888 C CA . GLU A 1 112 ? -15.455 22.095 -0.460 1.00 46.97 112 GLU A CA 1
ATOM 889 C C . GLU A 1 112 ? -15.137 21.831 1.021 1.00 46.97 112 GLU A C 1
ATOM 891 O O . GLU A 1 112 ? -16.024 21.587 1.833 1.00 46.97 112 GLU A O 1
ATOM 896 N N . GLN A 1 113 ? -13.878 21.974 1.435 1.00 46.41 113 GLN A N 1
ATOM 897 C CA . GLN A 1 113 ? -13.572 22.163 2.852 1.00 46.41 113 GLN A CA 1
ATOM 898 C C . GLN A 1 113 ? -13.173 23.613 3.065 1.00 46.41 113 GLN A C 1
ATOM 900 O O . GLN A 1 113 ? -12.086 24.024 2.666 1.00 46.41 113 GLN A O 1
ATOM 905 N N . LYS A 1 114 ? -14.062 24.372 3.710 1.00 54.38 114 LYS A N 1
ATOM 906 C CA . LYS A 1 114 ? -13.840 25.723 4.233 1.00 54.38 114 LYS A CA 1
ATOM 907 C C . LYS A 1 114 ? -12.593 25.722 5.136 1.00 54.38 114 LYS A C 1
ATOM 909 O O . LYS A 1 114 ? -12.677 25.513 6.341 1.00 54.38 114 LYS A O 1
ATOM 914 N N . LYS A 1 115 ? -11.407 25.856 4.537 1.00 52.62 115 LYS A N 1
ATOM 915 C CA . LYS A 1 115 ? -10.109 25.876 5.220 1.00 52.62 115 LYS A CA 1
ATOM 916 C C . LYS A 1 115 ? -9.751 27.315 5.565 1.00 52.62 115 LYS A C 1
ATOM 918 O O . LYS A 1 115 ? -8.781 27.857 5.044 1.00 52.62 115 LYS A O 1
ATOM 923 N N . ASP A 1 116 ? -10.485 27.896 6.505 1.00 60.56 116 ASP A N 1
ATOM 924 C CA . ASP A 1 116 ? -9.959 29.013 7.291 1.00 60.56 116 ASP A CA 1
ATOM 925 C C . ASP A 1 116 ? -8.882 28.453 8.227 1.00 60.56 116 ASP A C 1
ATOM 927 O O . ASP A 1 116 ? -9.123 28.150 9.393 1.00 60.56 116 ASP A O 1
ATOM 931 N N . ARG A 1 117 ? -7.684 28.202 7.684 1.00 60.19 117 ARG A N 1
ATOM 932 C CA . ARG A 1 117 ? -6.597 27.571 8.446 1.00 60.19 117 ARG A CA 1
ATOM 933 C C . ARG A 1 117 ? -5.878 28.556 9.374 1.00 60.19 117 ARG A C 1
ATOM 935 O O . ARG A 1 117 ? -5.195 28.090 10.276 1.00 60.19 117 ARG A O 1
ATOM 942 N N . PHE A 1 118 ? -6.054 29.873 9.206 1.00 55.69 118 PHE A N 1
ATOM 943 C CA . PHE A 1 118 ? -5.483 30.900 10.092 1.00 55.69 118 PHE A CA 1
ATOM 944 C C . PHE A 1 118 ? -6.319 32.197 10.090 1.00 55.69 118 PHE A C 1
ATOM 946 O O . PHE A 1 118 ? -6.062 33.080 9.275 1.00 55.69 118 PHE A O 1
ATOM 953 N N . PRO A 1 119 ? -7.303 32.350 10.991 1.00 53.59 119 PRO A N 1
ATOM 954 C CA . PRO A 1 119 ? -8.093 33.581 11.089 1.00 53.59 119 PRO A CA 1
ATOM 955 C C . PRO A 1 119 ? -7.354 34.768 11.746 1.00 53.59 119 PRO A C 1
ATOM 957 O O . PRO A 1 119 ? -7.845 35.887 11.683 1.00 53.59 119 PRO A O 1
ATOM 960 N N . GLU A 1 120 ? -6.175 34.569 12.349 1.00 55.94 120 GLU A N 1
ATOM 961 C CA . GLU A 1 120 ? -5.449 35.619 13.098 1.00 55.94 120 GLU A CA 1
ATOM 962 C C . GLU A 1 120 ? -4.460 36.464 12.270 1.00 55.94 120 GLU A C 1
ATOM 964 O O . GLU A 1 120 ? -3.765 37.312 12.820 1.00 55.94 120 GLU A O 1
ATOM 969 N N . LEU A 1 121 ? -4.366 36.267 10.951 1.00 56.09 121 LEU A N 1
ATOM 970 C CA . LEU A 1 121 ? -3.381 36.971 10.111 1.00 56.09 121 LEU A CA 1
ATOM 971 C C . LEU A 1 121 ? -3.924 38.194 9.355 1.00 56.09 121 LEU A C 1
ATOM 973 O O . LEU A 1 121 ? -3.205 38.759 8.532 1.00 56.09 121 LEU A O 1
ATOM 977 N N . ALA A 1 122 ? -5.151 38.641 9.625 1.00 50.16 122 ALA A N 1
ATOM 978 C CA . ALA A 1 122 ? -5.612 39.930 9.113 1.00 50.16 122 ALA A CA 1
ATOM 979 C C . ALA A 1 122 ? -5.131 41.058 10.051 1.00 50.16 122 ALA A C 1
ATOM 981 O O . ALA A 1 122 ? -5.520 41.060 11.221 1.00 50.16 122 ALA A O 1
ATOM 982 N N . PRO A 1 123 ? -4.284 42.002 9.597 1.00 47.00 123 PRO A N 1
ATOM 983 C CA . PRO A 1 123 ? -3.905 43.145 10.421 1.00 47.00 123 PRO A CA 1
ATOM 984 C C . PRO A 1 123 ? -5.119 44.059 10.665 1.00 47.00 123 PRO A C 1
ATOM 986 O O . PRO A 1 123 ? -5.987 44.180 9.799 1.00 47.00 123 PRO A O 1
ATOM 989 N N . SER A 1 124 ? -5.165 44.652 11.863 1.00 54.66 124 SER A N 1
ATOM 990 C CA . SER A 1 124 ? -6.196 45.596 12.331 1.00 54.66 124 SER A CA 1
ATOM 991 C C . SER A 1 124 ? -6.251 46.884 11.519 1.00 54.66 124 SER A C 1
ATOM 993 O O . SER A 1 124 ? -5.169 47.349 11.093 1.00 54.66 124 SER A O 1
#

InterPro domains:
  IPR000242 Tyrosine-specific protein phosphatase, PTPase domain [PF00102] (2-39)
  IPR029021 Protein-tyrosine phosphatase-like [G3DSA:3.90.190.10] (1-56)
  IPR029021 Protein-tyrosine phosphatase-like [SSF52799] (2-57)
  IPR050348 Protein-Tyrosine Phosphatase [PTHR19134] (1-98)

Radius of gyration: 21.47 Å; chains: 1; bounding box: 47×61×50 Å

Sequence (124 aa):
MDQAKETGKVDFFNTLSKLRQDRICMIQTVEQYVFLHKFARVALLCMGTFITQSNISERVVDLNKRINSMSKMEEEFSSLCEMCHCPDESESGNENMTEADQLYQNVKCATEQKKDRFPELAPS